Protein AF-A0A842XB75-F1 (afdb_monomer_lite)

pLDDT: mean 73.27, std 19.18, range [35.0, 94.12]

Sequence (94 aa):
KIEEPILLNNLSTGPAEQYYACPHCFIRLDVISTQPQKQKEEPPVKPPEKEEKGPSRCAGYLGYLARLPKNDPIPRECLTCPKVLDCAMGISDS

Structure (mmCIF, N/CA/C/O backbone):
data_AF-A0A842XB75-F1
#
_entry.id   AF-A0A842XB75-F1
#
loop_
_atom_site.group_PDB
_atom_site.id
_atom_site.type_symbol
_atom_site.label_atom_id
_atom_site.label_alt_id
_atom_site.label_comp_id
_atom_site.label_asym_id
_atom_site.label_entity_id
_atom_site.label_seq_id
_atom_site.pdbx_PDB_ins_code
_atom_site.Cartn_x
_atom_site.Cartn_y
_atom_site.Cartn_z
_atom_site.occupancy
_atom_site.B_iso_or_equiv
_atom_site.auth_seq_id
_atom_site.auth_comp_id
_atom_site.auth_asym_id
_atom_site.auth_atom_id
_atom_site.pdbx_PDB_model_num
ATOM 1 N N . LYS A 1 1 ? 7.340 19.566 17.284 1.00 59.16 1 LYS A N 1
ATOM 2 C CA . LYS A 1 1 ? 6.060 19.836 17.980 1.00 59.16 1 LYS A CA 1
ATOM 3 C C . LYS A 1 1 ? 5.189 18.617 17.743 1.00 59.16 1 LYS A C 1
ATOM 5 O O . LYS A 1 1 ? 5.210 18.133 16.622 1.00 59.16 1 LYS A O 1
ATOM 10 N N . ILE A 1 2 ? 4.545 18.072 18.769 1.00 68.81 2 ILE A N 1
ATOM 11 C CA . ILE A 1 2 ? 3.560 17.006 18.568 1.00 68.81 2 ILE A CA 1
ATOM 12 C C . ILE A 1 2 ? 2.273 17.732 18.185 1.00 68.81 2 ILE A C 1
ATOM 14 O O . ILE A 1 2 ? 1.792 18.546 18.969 1.00 68.81 2 ILE A O 1
ATOM 18 N N . GLU A 1 3 ? 1.817 17.547 16.951 1.00 83.81 3 GLU A N 1
ATOM 19 C CA . GLU A 1 3 ? 0.527 18.075 16.505 1.00 83.81 3 GLU A CA 1
ATOM 20 C C . GLU A 1 3 ? -0.598 17.210 17.079 1.00 83.81 3 GLU A C 1
ATOM 22 O O . GLU A 1 3 ? -0.450 15.994 17.220 1.00 83.81 3 GLU A O 1
ATOM 27 N N . GLU A 1 4 ? -1.700 17.848 17.468 1.00 89.31 4 GLU A N 1
ATOM 28 C CA . GLU A 1 4 ? -2.830 17.159 18.085 1.00 89.31 4 GLU A CA 1
ATOM 29 C C . GLU A 1 4 ? -3.532 16.231 17.074 1.00 89.31 4 GLU A C 1
ATOM 31 O O . GLU A 1 4 ? -3.626 16.564 15.888 1.00 89.31 4 GLU A O 1
ATOM 36 N N . PRO A 1 5 ? -4.038 15.062 17.512 1.00 92.94 5 PRO A N 1
ATOM 37 C CA . PRO A 1 5 ? -4.810 14.176 16.651 1.00 92.94 5 PRO A CA 1
ATOM 38 C C . PRO A 1 5 ? -6.063 14.844 16.082 1.00 92.94 5 PRO A C 1
ATOM 40 O O . PRO A 1 5 ? -6.792 15.539 16.789 1.00 92.94 5 PRO A O 1
ATOM 43 N N . ILE A 1 6 ? -6.365 14.552 14.820 1.00 93.56 6 ILE A N 1
ATOM 44 C CA . ILE A 1 6 ? -7.601 14.991 14.163 1.00 93.56 6 ILE A CA 1
ATOM 45 C C . ILE A 1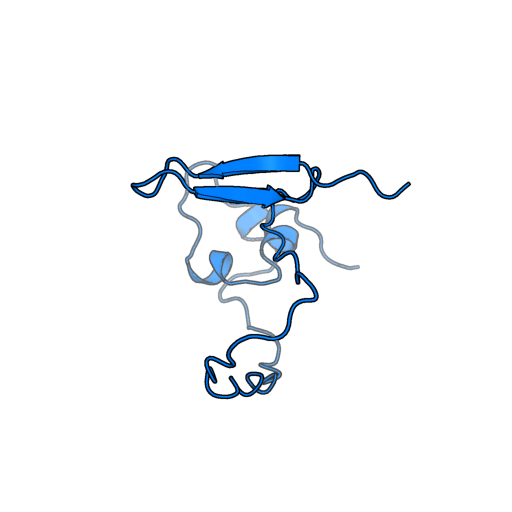 6 ? -8.730 13.991 14.435 1.00 93.56 6 ILE A C 1
ATOM 47 O O . ILE A 1 6 ? -8.482 12.791 14.525 1.00 93.56 6 ILE A O 1
ATOM 51 N N . LEU A 1 7 ? -9.975 14.460 14.548 1.00 93.38 7 LEU A N 1
ATOM 52 C CA . LEU A 1 7 ? -11.157 13.600 14.668 1.00 93.38 7 LEU A CA 1
ATOM 53 C C . LEU A 1 7 ? -11.774 13.374 13.281 1.00 93.38 7 LEU A C 1
ATOM 55 O O . LEU A 1 7 ? -12.143 14.334 12.604 1.00 93.38 7 LEU A O 1
ATOM 59 N N . LEU A 1 8 ? -11.888 12.116 12.858 1.00 91.81 8 LEU A N 1
ATOM 60 C CA . LEU A 1 8 ? -12.424 11.714 11.555 1.00 91.81 8 LEU A CA 1
ATOM 61 C C . LEU A 1 8 ? -13.694 10.878 11.707 1.00 91.81 8 LEU A C 1
ATOM 63 O O . LEU A 1 8 ? -13.885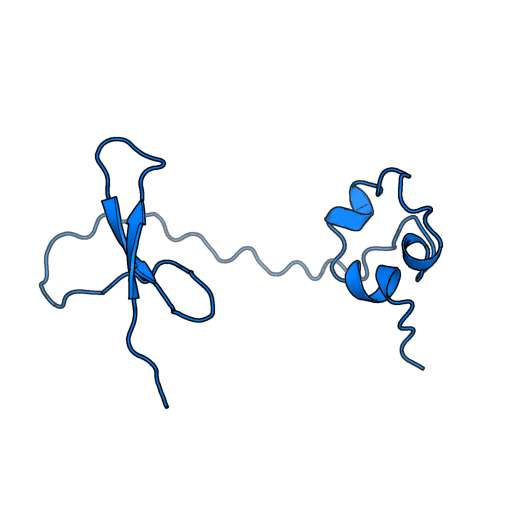 10.207 12.717 1.00 91.81 8 LEU A O 1
ATOM 67 N N . ASN A 1 9 ? -14.552 10.905 10.683 1.00 91.62 9 ASN A N 1
ATOM 68 C CA . ASN A 1 9 ? -15.791 10.133 10.621 1.00 91.62 9 ASN A CA 1
ATOM 69 C C . ASN A 1 9 ? -15.700 9.074 9.513 1.00 91.62 9 ASN A C 1
ATOM 71 O O . ASN A 1 9 ? -15.554 9.408 8.336 1.00 91.62 9 ASN A O 1
ATOM 75 N N . ASN A 1 10 ? -15.798 7.802 9.880 1.00 88.12 10 ASN A N 1
ATOM 76 C CA . ASN A 1 10 ? -15.841 6.678 8.960 1.00 88.12 10 ASN A CA 1
ATOM 77 C C . ASN A 1 10 ? -17.261 6.519 8.405 1.00 88.12 10 ASN A C 1
ATOM 79 O O . ASN A 1 10 ? -18.166 6.072 9.105 1.00 88.12 10 ASN A O 1
ATOM 83 N N . LEU A 1 11 ? -17.436 6.875 7.134 1.00 89.88 11 LEU A N 1
ATOM 84 C CA . LEU A 1 11 ? -18.693 6.719 6.394 1.00 89.88 11 LEU A CA 1
ATOM 85 C C . LEU A 1 11 ? -18.775 5.394 5.615 1.00 89.88 11 LEU A C 1
ATOM 87 O O . LEU A 1 11 ? -19.782 5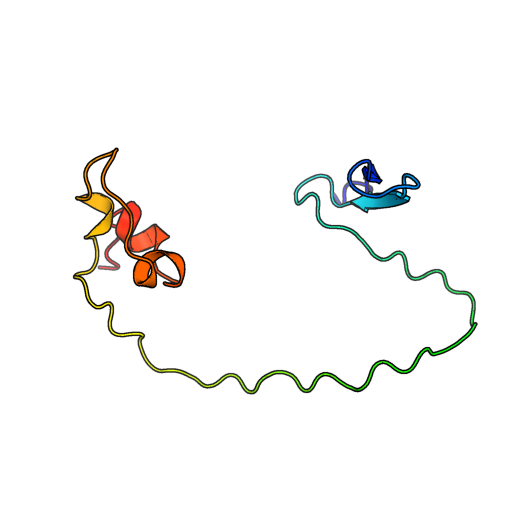.132 4.964 1.00 89.88 11 LEU A O 1
ATOM 91 N N . SER A 1 12 ? -17.720 4.572 5.649 1.00 88.06 12 SER A N 1
ATOM 92 C CA . SER A 1 12 ? -17.647 3.311 4.892 1.00 88.06 12 SER A CA 1
ATOM 93 C C . SER A 1 12 ? -18.425 2.177 5.563 1.00 88.06 12 SER A C 1
ATOM 95 O O . SER A 1 12 ? -18.735 1.171 4.930 1.00 88.06 12 SER A O 1
ATOM 97 N N . THR A 1 13 ? -18.734 2.334 6.847 1.00 80.56 13 THR A N 1
ATOM 98 C CA . THR A 1 13 ? -19.540 1.414 7.648 1.00 80.56 13 THR A CA 1
ATOM 99 C C . THR A 1 13 ? -20.806 2.132 8.104 1.00 80.56 13 THR A C 1
ATOM 101 O O . THR A 1 13 ? -20.771 3.316 8.431 1.00 80.56 13 THR A O 1
ATOM 104 N N . GLY A 1 14 ? -21.936 1.427 8.125 1.00 80.25 14 GLY A N 1
ATOM 105 C CA . GLY A 1 14 ? -23.151 1.907 8.783 1.00 80.25 14 GLY A CA 1
ATOM 106 C C . GLY A 1 14 ? -23.292 1.243 10.155 1.00 80.25 14 GLY A C 1
ATOM 107 O O . GLY A 1 14 ? -23.232 0.013 10.200 1.00 80.25 14 GLY A O 1
ATOM 108 N N . PRO A 1 15 ? -23.514 1.981 11.261 1.00 81.25 15 PRO A N 1
ATOM 109 C CA . PRO A 1 15 ? -23.560 3.443 11.410 1.00 81.25 15 PRO A CA 1
ATOM 110 C C . PRO A 1 15 ? -22.173 4.108 11.320 1.00 81.25 15 PRO A C 1
ATOM 112 O O . PRO A 1 15 ? -21.150 3.444 11.464 1.00 81.25 15 PRO A O 1
ATOM 115 N N . ALA A 1 16 ? -22.155 5.428 11.097 1.00 81.50 16 ALA A N 1
ATOM 116 C CA . ALA A 1 16 ? -20.916 6.195 11.011 1.00 81.50 16 ALA A CA 1
ATOM 117 C C . ALA A 1 16 ? -20.139 6.153 12.339 1.00 81.50 16 ALA A C 1
ATOM 119 O O . ALA A 1 16 ? -20.703 6.414 13.403 1.00 81.50 16 ALA A O 1
ATOM 120 N N . GLU A 1 17 ? -18.850 5.829 12.262 1.00 88.62 17 GLU A N 1
ATOM 121 C CA . GLU A 1 17 ? -17.961 5.666 13.419 1.00 88.62 17 GLU A CA 1
ATOM 122 C C . GLU A 1 17 ? -16.925 6.796 13.450 1.00 88.62 17 GLU A C 1
ATOM 124 O O . GLU A 1 17 ? -16.222 7.018 12.467 1.00 88.62 17 GLU A O 1
ATOM 129 N N . GLN A 1 18 ? -16.786 7.497 14.577 1.00 92.12 18 GLN A N 1
ATOM 130 C CA . GLN A 1 18 ? -15.761 8.533 14.739 1.00 92.12 18 GLN A CA 1
ATOM 131 C C . GLN A 1 18 ? -14.484 7.967 15.366 1.00 92.12 18 GLN A C 1
ATOM 133 O O . GLN A 1 18 ? -14.550 7.159 16.290 1.00 92.12 18 GLN A O 1
ATOM 138 N N . TYR A 1 19 ? -13.316 8.405 14.892 1.00 91.25 19 TYR A N 1
ATOM 139 C CA . TYR A 1 19 ? -12.020 7.976 15.422 1.00 91.25 19 TYR A CA 1
ATOM 140 C C . TYR A 1 19 ? -10.966 9.085 15.340 1.00 91.25 19 TYR A C 1
ATOM 142 O O . TYR A 1 19 ? -11.009 9.938 14.454 1.00 91.25 19 TYR A O 1
ATOM 150 N N . TYR A 1 20 ? -9.993 9.057 16.252 1.00 94.12 20 TYR A N 1
ATOM 151 C CA .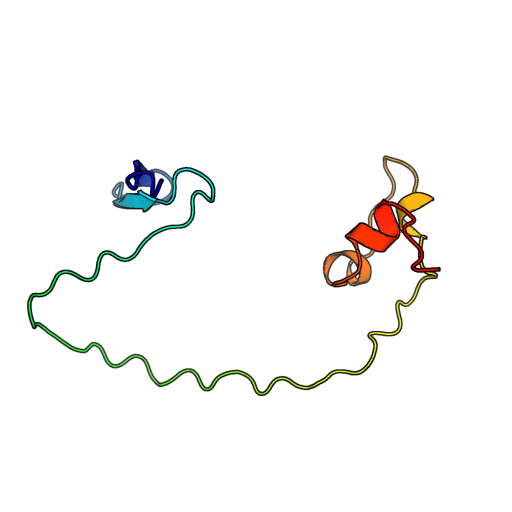 TYR A 1 20 ? -8.842 9.957 16.206 1.00 94.12 20 TYR A CA 1
ATOM 152 C C . TYR A 1 20 ? -7.786 9.438 15.236 1.00 94.12 20 TYR A C 1
ATOM 154 O O . TYR A 1 20 ? -7.527 8.235 15.187 1.00 94.12 20 TYR A O 1
ATOM 162 N N . ALA A 1 21 ? -7.154 10.337 14.488 1.00 92.62 21 ALA A N 1
ATOM 163 C CA . ALA A 1 21 ? -6.115 9.997 13.532 1.00 92.62 21 ALA A CA 1
ATOM 164 C C . ALA A 1 21 ? -4.909 10.930 13.624 1.00 92.62 21 ALA A C 1
ATOM 166 O O . ALA A 1 21 ? -5.019 12.096 14.002 1.00 92.62 21 ALA A O 1
ATOM 167 N N . CYS A 1 22 ? -3.742 10.418 13.238 1.00 91.62 22 CYS A N 1
ATOM 168 C CA . CYS A 1 22 ? -2.560 11.254 13.046 1.00 91.62 22 CYS A CA 1
ATOM 169 C C . CYS A 1 22 ? -2.766 12.185 11.830 1.00 91.62 22 CYS A C 1
ATOM 171 O O . CYS A 1 22 ? -3.064 11.666 10.751 1.00 91.62 22 CYS A O 1
ATOM 173 N N . PRO A 1 23 ? -2.548 13.512 11.940 1.00 92.50 23 PRO A N 1
ATOM 174 C CA . PRO A 1 23 ? -2.725 14.445 10.820 1.00 92.50 23 PRO A CA 1
ATOM 175 C C . PRO A 1 23 ? -1.769 14.200 9.643 1.00 92.50 23 PRO A C 1
ATOM 177 O O . PRO A 1 23 ? -2.048 14.625 8.527 1.00 92.50 23 PRO A O 1
ATOM 180 N N . HIS A 1 24 ? -0.650 13.509 9.870 1.00 91.12 24 HIS A N 1
ATOM 181 C CA . HIS A 1 24 ? 0.338 13.234 8.824 1.00 91.12 24 HIS A CA 1
ATOM 182 C C . HIS A 1 24 ? 0.169 11.853 8.186 1.00 91.12 24 HIS A C 1
ATOM 184 O O . HIS A 1 24 ? 0.404 11.691 6.993 1.00 91.12 24 HIS A O 1
ATOM 190 N N . CYS A 1 25 ? -0.229 10.853 8.978 1.00 91.12 25 CYS A N 1
ATOM 191 C CA . CYS A 1 25 ? -0.267 9.456 8.538 1.00 91.12 25 CYS A CA 1
ATOM 192 C C . CYS A 1 25 ? -1.690 8.935 8.294 1.00 91.12 25 CYS A C 1
ATOM 194 O O . CYS A 1 25 ? -1.838 7.848 7.745 1.00 91.12 25 CYS A O 1
ATOM 196 N N . PHE A 1 26 ? -2.723 9.651 8.761 1.00 89.31 26 PHE A N 1
ATOM 197 C CA . PHE A 1 26 ? -4.143 9.259 8.726 1.00 89.31 26 PHE A CA 1
ATOM 198 C C . PHE A 1 26 ? -4.470 7.893 9.358 1.00 89.31 26 PHE A C 1
ATOM 200 O O . PHE A 1 26 ? -5.573 7.371 9.201 1.00 89.31 26 PHE A O 1
ATOM 207 N N . ILE A 1 27 ? -3.533 7.323 10.116 1.00 91.88 27 ILE A N 1
ATOM 208 C CA . ILE A 1 27 ? -3.731 6.077 10.853 1.00 91.88 27 ILE A CA 1
ATOM 209 C C . ILE A 1 27 ? -4.674 6.304 12.036 1.00 91.88 27 ILE A C 1
ATOM 211 O O . ILE A 1 27 ? -4.572 7.333 12.710 1.00 91.88 27 ILE A O 1
ATOM 215 N N . ARG A 1 28 ? -5.573 5.343 12.287 1.00 91.50 28 ARG A N 1
ATOM 216 C CA . ARG A 1 28 ? -6.447 5.339 13.468 1.00 91.50 28 ARG A CA 1
ATOM 217 C C . ARG A 1 28 ? -5.601 5.236 14.739 1.00 91.50 28 ARG A C 1
ATOM 219 O O . ARG A 1 28 ? -4.636 4.477 14.773 1.00 91.50 28 ARG A O 1
ATOM 226 N N . LEU A 1 29 ? -5.973 5.984 15.769 1.00 90.25 29 LEU A N 1
ATOM 227 C CA . LEU A 1 29 ? -5.359 5.946 17.091 1.00 90.25 29 LEU A CA 1
ATOM 228 C C . LEU A 1 29 ? -6.366 5.385 18.095 1.00 90.25 29 LEU A C 1
ATOM 230 O O . LEU A 1 29 ? -7.451 5.944 18.266 1.00 90.25 29 LEU A O 1
ATOM 234 N N . ASP A 1 30 ? -5.981 4.319 18.790 1.00 81.62 30 ASP A N 1
ATOM 235 C CA . ASP A 1 30 ? -6.767 3.760 19.884 1.00 81.62 30 ASP A CA 1
ATOM 236 C C . ASP A 1 30 ? -6.469 4.555 21.157 1.00 81.62 30 ASP A C 1
ATOM 238 O O . ASP A 1 30 ? -5.418 4.414 21.788 1.00 81.62 30 ASP A O 1
ATOM 242 N N . VAL A 1 31 ? -7.379 5.461 21.519 1.00 71.25 31 VAL A N 1
ATOM 243 C CA . VAL A 1 31 ? -7.251 6.249 22.747 1.00 71.25 31 VAL A CA 1
ATOM 244 C C . VAL A 1 31 ? -7.550 5.328 23.925 1.00 71.25 31 VAL A C 1
ATOM 246 O O . VAL A 1 31 ? -8.707 5.051 24.238 1.00 71.25 31 VAL A O 1
ATOM 249 N N . ILE A 1 32 ? -6.497 4.833 24.576 1.00 54.69 32 ILE A N 1
ATOM 250 C CA . ILE A 1 32 ? -6.599 4.030 25.797 1.00 54.69 32 ILE A CA 1
ATOM 251 C C . ILE A 1 32 ? -7.135 4.940 26.912 1.00 54.69 32 ILE A C 1
ATOM 253 O O . ILE A 1 32 ? -6.383 5.627 27.601 1.00 54.69 32 ILE A O 1
ATOM 257 N N . SER A 1 33 ? -8.457 4.984 27.063 1.00 47.50 33 SER A N 1
ATOM 258 C CA . SER A 1 33 ? -9.114 5.626 28.198 1.00 47.50 33 SER A CA 1
ATOM 259 C C . SER A 1 33 ? -8.788 4.833 29.464 1.00 47.50 33 SER A C 1
ATOM 261 O O . SER A 1 33 ? -9.078 3.640 29.559 1.00 47.50 33 SER A O 1
ATOM 263 N N . THR A 1 34 ? -8.161 5.479 30.442 1.00 42.00 34 THR A N 1
ATOM 264 C CA . THR A 1 34 ? -7.875 4.923 31.766 1.00 42.00 34 THR A CA 1
ATOM 265 C C . THR A 1 34 ? -9.163 4.796 32.590 1.00 42.00 34 THR A C 1
ATOM 267 O O . THR A 1 34 ? -9.383 5.531 33.548 1.00 42.00 34 THR A O 1
ATOM 270 N N . GLN A 1 35 ? -10.024 3.836 32.243 1.00 39.53 35 GLN A N 1
ATOM 271 C CA . GLN A 1 35 ? -11.045 3.287 33.140 1.00 39.53 35 GLN A CA 1
ATOM 272 C C . GLN A 1 35 ? -11.083 1.753 33.016 1.00 39.53 35 GLN A C 1
ATOM 274 O O . GLN A 1 35 ? -11.082 1.222 31.905 1.00 39.53 35 GLN A O 1
ATOM 279 N N . PRO A 1 36 ? -11.086 1.007 34.137 1.00 46.94 36 PRO A N 1
ATOM 280 C CA . PRO A 1 36 ? -10.841 -0.428 34.114 1.00 46.94 36 PRO A CA 1
ATOM 281 C C . PRO A 1 36 ? -12.139 -1.203 33.894 1.00 46.94 36 PRO A C 1
ATOM 283 O O . PRO A 1 36 ? -12.798 -1.519 34.877 1.00 46.94 36 PRO A O 1
ATOM 286 N N . GLN A 1 37 ? -12.509 -1.565 32.656 1.00 39.84 37 GLN A N 1
ATOM 287 C CA . GLN A 1 37 ? -13.521 -2.610 32.428 1.00 39.84 37 GLN A CA 1
ATOM 288 C C . GLN A 1 37 ? -13.259 -3.478 31.186 1.00 39.84 37 GLN A C 1
ATOM 290 O O . GLN A 1 37 ? -13.339 -3.028 30.050 1.00 39.84 37 GLN A O 1
ATOM 295 N N . LYS A 1 38 ? -13.085 -4.772 31.493 1.00 35.00 38 LYS A N 1
ATOM 296 C CA . LYS A 1 38 ? -13.305 -5.976 30.677 1.00 35.00 38 LYS A CA 1
ATOM 297 C C . LYS A 1 38 ? -12.307 -6.225 29.548 1.00 35.00 38 LYS A C 1
ATOM 299 O O . LYS A 1 38 ? -12.552 -5.953 28.379 1.00 35.00 38 LYS A O 1
ATOM 304 N N . GLN A 1 39 ? -11.233 -6.904 29.951 1.00 42.09 39 GLN A N 1
ATOM 305 C CA . GLN A 1 39 ? -10.510 -7.881 29.143 1.00 42.09 39 GLN A CA 1
ATOM 306 C C . GLN A 1 39 ? -11.503 -8.709 28.310 1.00 42.09 39 GLN A C 1
ATOM 308 O O . GLN A 1 39 ? -12.198 -9.582 28.829 1.00 42.09 39 GLN A O 1
ATOM 313 N N . LYS A 1 40 ? -11.575 -8.422 27.011 1.00 38.50 40 LYS A N 1
ATOM 314 C CA . LYS A 1 40 ? -11.767 -9.473 26.020 1.00 38.50 40 LYS A CA 1
ATOM 315 C C . LYS A 1 40 ? -10.363 -9.942 25.688 1.00 38.50 40 LYS A C 1
ATOM 317 O O . LYS A 1 40 ? -9.591 -9.231 25.058 1.00 38.50 40 LYS A O 1
ATOM 322 N N . GLU A 1 41 ? -10.031 -11.089 26.250 1.00 39.94 41 GLU A N 1
ATOM 323 C CA . GLU 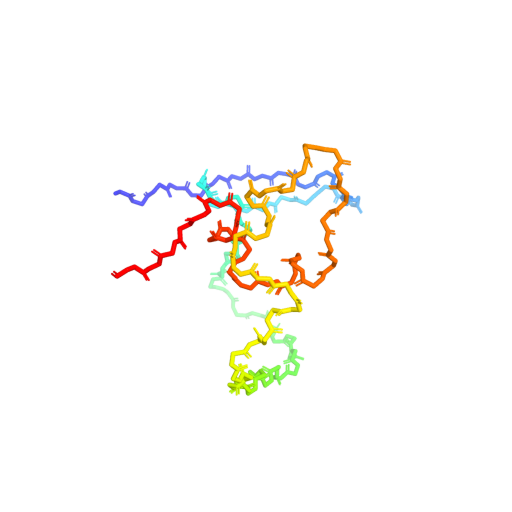A 1 41 ? -8.838 -11.858 25.947 1.00 39.94 41 GLU A CA 1
ATOM 324 C C . GLU A 1 41 ? -8.902 -12.245 24.463 1.00 39.94 41 GLU A C 1
ATOM 326 O O . GLU A 1 41 ? -9.561 -13.210 24.080 1.00 39.94 41 GLU A O 1
ATOM 331 N N . GLU A 1 42 ? -8.299 -11.429 23.599 1.00 47.84 42 GLU A N 1
ATOM 332 C CA . GLU A 1 42 ? -7.845 -11.920 22.304 1.00 47.84 42 GLU A CA 1
ATOM 333 C C . GLU A 1 42 ? -6.632 -12.820 22.571 1.00 47.84 42 GLU A C 1
ATOM 335 O O . GLU A 1 42 ? -5.759 -12.451 23.366 1.00 47.84 42 GLU A O 1
ATOM 340 N N . PRO A 1 43 ? -6.576 -14.023 21.975 1.00 44.69 43 PRO A N 1
ATOM 341 C CA . PRO A 1 43 ? -5.466 -14.929 22.205 1.00 44.69 43 PRO A CA 1
ATOM 342 C C . PRO A 1 43 ? -4.165 -14.233 21.788 1.00 44.69 43 PRO A C 1
ATOM 344 O O . PRO A 1 43 ? -4.165 -13.501 20.795 1.00 44.69 43 PRO A O 1
ATOM 347 N N . PRO A 1 44 ? -3.051 -14.455 22.508 1.00 39.34 44 PRO A N 1
ATOM 348 C CA . PRO A 1 44 ? -1.775 -13.853 22.164 1.00 39.34 44 PRO A CA 1
ATOM 349 C C . PRO A 1 44 ? -1.402 -14.297 20.751 1.00 39.34 44 PRO A C 1
ATOM 351 O O . PRO A 1 44 ? -1.017 -15.448 20.522 1.00 39.34 44 PRO A O 1
ATOM 354 N N . VAL A 1 45 ? -1.536 -13.379 19.793 1.00 46.06 45 VAL A N 1
ATOM 355 C CA . VAL A 1 45 ? -0.970 -13.543 18.462 1.00 4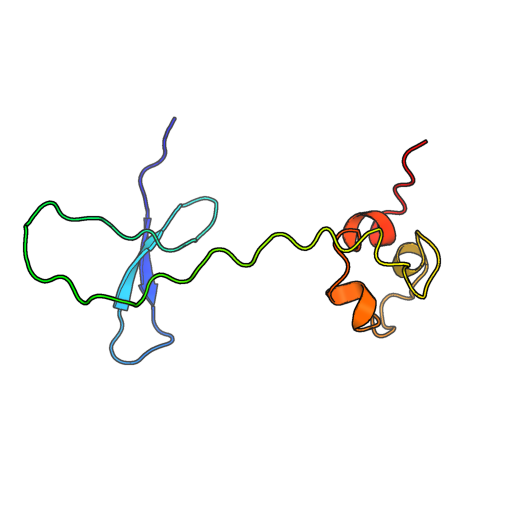6.06 45 VAL A CA 1
ATOM 356 C C . VAL A 1 45 ? 0.532 -13.524 18.682 1.00 46.06 45 VAL A C 1
ATOM 358 O O . VAL A 1 45 ? 1.147 -12.474 18.861 1.00 46.06 45 VAL A O 1
ATOM 361 N N . LYS A 1 46 ? 1.103 -14.729 18.768 1.00 42.06 46 LYS A N 1
ATOM 362 C CA . LYS A 1 46 ? 2.544 -14.948 18.730 1.00 42.06 46 LYS A CA 1
ATOM 363 C C . LYS A 1 46 ? 3.091 -14.067 17.604 1.00 42.06 46 LYS A C 1
ATOM 365 O O . LYS A 1 46 ? 2.534 -14.134 16.503 1.00 42.06 46 LYS A O 1
ATOM 370 N N . PRO A 1 47 ? 4.127 -13.245 17.846 1.00 47.25 47 PRO A N 1
ATOM 371 C CA . PRO A 1 47 ? 4.823 -12.592 16.750 1.00 47.25 47 PRO A CA 1
ATOM 372 C C . PRO A 1 47 ? 5.155 -13.694 15.743 1.00 47.25 47 PRO A C 1
ATOM 374 O O . PRO A 1 47 ? 5.698 -14.716 16.180 1.00 47.25 47 PRO A O 1
ATOM 377 N N . PRO A 1 48 ? 4.797 -13.569 14.452 1.00 43.31 48 PRO A N 1
ATOM 378 C CA . PRO A 1 48 ? 5.344 -14.490 13.479 1.00 43.31 48 PRO A CA 1
ATOM 379 C C . PRO A 1 48 ? 6.853 -14.366 13.641 1.00 43.31 48 PRO A C 1
ATOM 381 O O . PRO A 1 48 ? 7.402 -13.260 13.564 1.00 43.31 48 PRO A O 1
ATOM 384 N N . GLU A 1 49 ? 7.489 -15.482 14.000 1.00 42.88 49 GLU A N 1
ATOM 385 C CA . GLU A 1 49 ? 8.934 -15.598 13.974 1.00 42.88 49 GLU A CA 1
ATOM 386 C C . GLU A 1 49 ? 9.370 -14.960 12.663 1.00 42.88 49 GLU A C 1
ATOM 388 O O . GLU A 1 49 ? 8.834 -15.275 11.596 1.00 42.88 49 GLU A O 1
ATOM 393 N N . LYS A 1 50 ? 10.255 -13.967 12.766 1.00 49.09 50 LYS A N 1
ATOM 394 C CA . LYS A 1 50 ? 10.938 -13.421 11.606 1.00 49.09 50 LYS A CA 1
ATOM 395 C C . LYS A 1 50 ? 11.731 -14.584 11.032 1.00 49.09 50 LYS A C 1
ATOM 397 O O . LYS A 1 50 ? 12.884 -14.788 11.394 1.00 49.09 50 LYS A O 1
ATOM 402 N N . GLU A 1 51 ? 11.093 -15.365 10.170 1.00 45.31 51 GLU A N 1
ATOM 403 C CA . GLU A 1 51 ? 11.796 -16.133 9.174 1.00 45.31 51 GLU A CA 1
ATOM 404 C C . GLU A 1 51 ? 12.578 -15.082 8.393 1.00 45.31 51 GLU A C 1
ATOM 406 O O . GLU A 1 51 ? 12.022 -14.325 7.591 1.00 45.31 51 GLU A O 1
ATOM 411 N N . GLU A 1 52 ? 13.876 -14.989 8.678 1.00 49.06 52 GLU A N 1
ATOM 412 C CA . GLU A 1 52 ? 14.852 -14.502 7.719 1.00 49.06 52 GLU A CA 1
ATOM 413 C C . GLU A 1 52 ? 14.743 -15.398 6.483 1.00 49.06 52 GLU A C 1
ATOM 415 O O . GLU A 1 52 ? 15.531 -16.316 6.250 1.00 49.06 52 GLU A O 1
ATOM 420 N N . LYS A 1 53 ? 13.725 -15.148 5.659 1.00 44.03 53 LYS A N 1
ATOM 421 C CA . LYS A 1 53 ? 13.761 -15.551 4.271 1.00 44.03 53 LYS A CA 1
ATOM 422 C C . LYS A 1 53 ? 14.875 -14.716 3.670 1.00 44.03 53 LYS A C 1
ATOM 424 O O . LYS A 1 53 ? 14.699 -13.532 3.383 1.00 44.03 53 LYS A O 1
ATOM 429 N N . GLY A 1 54 ? 16.038 -15.358 3.548 1.00 50.53 54 GLY A N 1
ATOM 430 C CA . GLY A 1 54 ? 17.173 -14.880 2.773 1.00 50.53 54 GLY A CA 1
ATOM 431 C C . GLY A 1 54 ? 16.724 -14.333 1.415 1.00 50.53 54 GLY A C 1
ATOM 432 O O . GLY A 1 54 ? 15.590 -14.577 0.994 1.00 50.53 54 GLY A O 1
ATOM 433 N N . PRO A 1 55 ? 17.600 -13.570 0.738 1.00 53.16 55 PRO A N 1
ATOM 434 C CA . PRO A 1 55 ? 17.225 -12.621 -0.302 1.00 53.16 55 PRO A CA 1
ATOM 435 C C . PRO A 1 55 ? 16.197 -13.249 -1.228 1.00 53.16 55 PRO A C 1
ATOM 437 O O . PRO A 1 55 ? 16.490 -14.251 -1.887 1.00 53.16 55 PRO A O 1
ATOM 440 N N . SER A 1 56 ? 14.982 -12.690 -1.225 1.00 57.06 56 SER A N 1
ATOM 441 C CA . SER A 1 56 ? 13.975 -13.022 -2.220 1.00 57.06 56 SER A CA 1
ATOM 442 C C . SER A 1 56 ? 14.655 -12.811 -3.564 1.00 57.06 56 SER A C 1
ATOM 444 O O . SER A 1 56 ? 14.951 -11.687 -3.967 1.00 57.06 56 SER A O 1
ATOM 446 N N . ARG A 1 57 ? 15.061 -13.913 -4.200 1.00 58.81 57 ARG A N 1
ATOM 447 C CA . ARG A 1 57 ? 15.690 -13.865 -5.512 1.00 58.81 57 ARG A CA 1
ATOM 448 C C . ARG A 1 57 ? 14.594 -13.337 -6.420 1.00 58.81 57 ARG A C 1
ATOM 450 O O . ARG A 1 57 ? 13.662 -14.073 -6.732 1.00 58.81 57 ARG A O 1
ATOM 457 N N . CYS A 1 58 ? 14.641 -12.042 -6.735 1.00 67.38 58 CYS A N 1
ATOM 458 C CA . CYS A 1 58 ? 13.733 -11.453 -7.703 1.00 67.38 58 CYS A CA 1
ATOM 459 C C . CYS A 1 58 ? 13.789 -12.325 -8.956 1.00 67.38 58 CYS A C 1
ATOM 461 O O . CYS A 1 58 ? 14.872 -12.625 -9.455 1.00 67.38 58 CYS A O 1
ATOM 463 N N . ALA A 1 59 ? 12.627 -12.753 -9.446 1.00 66.12 59 ALA A N 1
ATOM 464 C CA . ALA A 1 59 ? 12.553 -13.491 -10.703 1.00 66.12 59 ALA A CA 1
ATOM 465 C C . ALA A 1 59 ? 13.062 -12.638 -11.886 1.00 66.12 59 ALA A C 1
ATOM 467 O O . ALA A 1 59 ? 13.473 -13.178 -12.908 1.00 66.12 59 ALA A O 1
ATOM 468 N N . GLY A 1 60 ? 13.053 -11.308 -11.731 1.00 68.25 60 GLY A N 1
ATOM 469 C CA . GLY A 1 60 ? 13.647 -10.343 -12.655 1.00 68.25 60 GLY A CA 1
ATOM 470 C C . GLY A 1 60 ? 14.989 -9.773 -12.181 1.00 68.25 60 GLY A C 1
ATOM 471 O O . GLY A 1 60 ? 15.431 -9.990 -11.055 1.00 68.25 60 GLY A O 1
ATOM 472 N N . TYR A 1 61 ? 15.626 -8.989 -13.050 1.00 75.25 61 TYR A N 1
ATOM 473 C CA . TYR A 1 61 ? 16.829 -8.222 -12.720 1.00 75.25 61 TYR A CA 1
ATOM 474 C C . TYR A 1 61 ? 16.478 -6.933 -11.954 1.00 75.25 61 TYR A C 1
ATOM 476 O O . TYR A 1 61 ? 15.399 -6.360 -12.137 1.00 75.25 61 TYR A O 1
ATOM 484 N N . LEU A 1 62 ? 17.393 -6.458 -11.102 1.00 75.56 62 LEU A N 1
ATOM 485 C CA . LEU A 1 62 ? 17.244 -5.179 -10.397 1.00 75.56 62 LEU A CA 1
ATOM 486 C C . LEU A 1 62 ? 17.100 -4.040 -11.422 1.00 75.56 62 LEU A C 1
ATOM 488 O O . LEU A 1 62 ? 17.907 -3.934 -12.343 1.00 75.56 62 LEU A O 1
ATOM 492 N N . GLY A 1 63 ? 16.062 -3.211 -11.288 1.00 79.62 63 GLY A N 1
ATOM 493 C CA . GLY A 1 63 ? 15.762 -2.150 -12.260 1.00 79.62 63 GLY A CA 1
ATOM 494 C C . GLY A 1 63 ? 14.834 -2.562 -13.412 1.00 79.62 63 GLY A C 1
ATOM 495 O O . GLY A 1 63 ? 14.609 -1.762 -14.318 1.00 79.62 63 GLY A O 1
ATOM 496 N N . TYR A 1 64 ? 14.265 -3.776 -13.395 1.00 85.38 64 TYR A N 1
ATOM 497 C CA . TYR A 1 64 ? 13.233 -4.196 -14.357 1.00 85.38 64 TYR A CA 1
ATOM 498 C C . TYR A 1 64 ? 12.065 -3.200 -14.432 1.00 85.38 64 TYR A C 1
ATOM 500 O O . TYR A 1 64 ? 11.659 -2.810 -15.524 1.00 85.38 64 TYR A O 1
ATOM 508 N N . LEU A 1 65 ? 11.574 -2.733 -13.277 1.00 87.88 65 LEU A N 1
ATOM 509 C CA . LEU A 1 65 ? 10.448 -1.797 -13.210 1.00 87.88 65 LEU A CA 1
ATOM 510 C C . LEU A 1 65 ? 10.790 -0.412 -13.766 1.00 87.88 65 LEU A C 1
ATOM 512 O O . LEU A 1 65 ? 9.942 0.195 -14.408 1.00 87.88 65 LEU A O 1
ATOM 516 N N . ALA A 1 66 ? 12.028 0.062 -13.606 1.00 88.50 66 ALA A N 1
ATOM 517 C CA . ALA A 1 66 ? 12.488 1.316 -14.208 1.00 88.50 66 ALA A CA 1
ATOM 518 C C . ALA A 1 66 ? 12.448 1.288 -15.747 1.00 88.50 66 ALA A C 1
ATOM 520 O O . ALA A 1 66 ? 12.405 2.335 -16.391 1.00 88.50 66 ALA A O 1
ATOM 521 N N . ARG A 1 67 ? 12.467 0.091 -16.348 1.00 87.25 67 ARG A N 1
ATOM 522 C CA . ARG A 1 67 ? 12.385 -0.118 -17.801 1.00 87.25 67 ARG A CA 1
ATOM 523 C C . ARG A 1 67 ? 11.003 -0.574 -18.264 1.00 87.25 67 ARG A C 1
ATOM 525 O O . ARG A 1 67 ? 10.805 -0.755 -19.464 1.00 87.25 67 ARG A O 1
ATOM 532 N N . LEU A 1 68 ? 10.066 -0.775 -17.339 1.00 89.19 68 LEU A N 1
ATOM 533 C CA . LEU A 1 68 ? 8.715 -1.209 -17.657 1.00 89.19 68 LEU A CA 1
ATOM 534 C C . LEU A 1 68 ? 7.957 -0.065 -18.363 1.00 89.19 68 LEU A C 1
ATOM 536 O O . LEU A 1 68 ? 7.948 1.063 -17.860 1.00 89.19 68 LEU A O 1
ATOM 540 N N . PRO A 1 69 ? 7.312 -0.312 -19.517 1.00 90.50 69 PRO A N 1
ATOM 541 C CA . PRO A 1 69 ? 6.465 0.677 -20.175 1.00 90.50 69 PRO A CA 1
ATOM 542 C C . PRO A 1 69 ? 5.310 1.141 -19.278 1.00 90.50 69 PRO A C 1
ATOM 544 O O . PRO A 1 69 ? 4.760 0.368 -18.501 1.00 90.50 69 PRO A O 1
ATOM 547 N N . LYS A 1 70 ? 4.880 2.401 -19.434 1.00 85.25 70 LYS A N 1
ATOM 548 C CA . LYS A 1 70 ? 3.890 3.067 -18.557 1.00 85.25 70 LYS A CA 1
ATOM 549 C C . LYS A 1 70 ? 2.515 2.383 -18.453 1.00 85.25 70 LYS A C 1
ATOM 551 O O . LYS A 1 70 ? 1.741 2.761 -17.584 1.00 85.25 70 LYS A O 1
ATOM 556 N N . ASN A 1 71 ? 2.214 1.417 -19.319 1.00 88.12 71 ASN A N 1
ATOM 557 C CA . ASN A 1 71 ? 0.925 0.722 -19.369 1.00 88.12 71 ASN A CA 1
ATOM 558 C C . ASN A 1 71 ? 1.055 -0.802 -19.250 1.00 88.12 71 ASN A C 1
ATOM 560 O O . ASN A 1 71 ? 0.048 -1.503 -19.357 1.00 88.12 71 ASN A O 1
ATOM 564 N N . ASP A 1 72 ? 2.267 -1.315 -19.041 1.00 89.00 72 ASP A N 1
ATOM 565 C CA . ASP A 1 72 ? 2.472 -2.750 -18.910 1.00 89.00 72 ASP A CA 1
ATOM 566 C C . ASP A 1 72 ? 2.171 -3.199 -17.473 1.00 89.00 72 ASP A C 1
ATOM 568 O O . ASP A 1 72 ? 2.487 -2.489 -16.511 1.00 89.00 72 ASP A O 1
ATOM 572 N N . PRO A 1 73 ? 1.546 -4.375 -17.296 1.00 91.12 73 PRO A N 1
ATOM 573 C CA . PRO A 1 73 ? 1.202 -4.870 -15.975 1.00 91.12 73 PRO A CA 1
ATOM 574 C C . PRO A 1 73 ? 2.463 -5.181 -15.163 1.00 91.12 73 PRO A C 1
ATOM 576 O O . PRO A 1 73 ? 3.369 -5.878 -15.620 1.00 91.12 73 PRO A O 1
ATOM 579 N N . ILE A 1 74 ? 2.487 -4.711 -13.916 1.00 89.94 74 ILE A N 1
ATOM 580 C CA . ILE A 1 74 ? 3.544 -5.044 -12.958 1.00 89.94 74 ILE A CA 1
ATOM 581 C C . ILE A 1 74 ? 3.349 -6.500 -12.489 1.00 89.94 74 ILE A C 1
ATOM 583 O O . ILE A 1 74 ? 2.250 -6.839 -12.035 1.00 89.94 74 ILE A O 1
ATOM 587 N N . PRO A 1 75 ? 4.384 -7.362 -12.542 1.00 87.81 75 PRO A N 1
ATOM 588 C CA . PRO A 1 75 ? 4.304 -8.730 -12.030 1.00 87.81 75 PRO A CA 1
ATOM 589 C C . PRO A 1 75 ? 3.918 -8.773 -10.547 1.00 87.81 75 PRO A C 1
ATOM 591 O O . PRO A 1 75 ? 4.351 -7.931 -9.754 1.00 87.81 75 PRO A O 1
ATOM 594 N N . ARG A 1 76 ? 3.128 -9.774 -10.139 1.00 85.50 76 ARG A N 1
ATOM 595 C CA . ARG A 1 76 ? 2.642 -9.883 -8.749 1.00 85.50 76 ARG A CA 1
ATOM 596 C C . ARG A 1 76 ? 3.785 -9.999 -7.747 1.00 85.50 76 ARG A C 1
ATOM 598 O O . ARG A 1 76 ? 3.701 -9.450 -6.652 1.00 85.50 76 ARG A O 1
ATOM 605 N N . GLU A 1 77 ? 4.860 -10.662 -8.141 1.00 83.81 77 GLU A N 1
ATOM 606 C CA . GLU A 1 77 ? 6.055 -10.865 -7.331 1.00 83.81 77 GLU A CA 1
ATOM 607 C C . GLU A 1 77 ? 6.718 -9.522 -6.993 1.00 83.81 77 GLU A C 1
ATOM 609 O O . GLU A 1 77 ? 7.175 -9.319 -5.866 1.00 83.81 77 GLU A O 1
ATOM 614 N N . CYS A 1 78 ? 6.703 -8.572 -7.937 1.00 86.81 78 CYS A N 1
ATOM 615 C CA . CYS A 1 78 ? 7.212 -7.218 -7.732 1.00 86.81 78 CYS A CA 1
ATOM 616 C C . CYS A 1 78 ? 6.349 -6.418 -6.750 1.00 86.81 78 CYS A C 1
ATOM 618 O O . CYS A 1 78 ? 6.900 -5.669 -5.952 1.00 86.81 78 CYS A O 1
ATOM 620 N N . LEU A 1 79 ? 5.026 -6.609 -6.746 1.00 86.06 79 LEU A N 1
ATOM 621 C CA . LEU A 1 79 ? 4.125 -5.936 -5.795 1.00 86.06 79 LEU A CA 1
ATOM 622 C C . LEU A 1 79 ? 4.331 -6.408 -4.349 1.00 86.06 79 LEU A C 1
ATOM 624 O O . LEU A 1 79 ? 4.020 -5.683 -3.410 1.00 86.06 79 LEU A O 1
ATOM 628 N N . THR A 1 80 ? 4.874 -7.612 -4.174 1.00 85.94 80 THR A N 1
ATOM 629 C CA . THR A 1 80 ? 5.256 -8.165 -2.866 1.00 85.94 80 THR A CA 1
ATOM 630 C C . THR A 1 80 ? 6.736 -7.959 -2.529 1.00 85.94 80 THR A C 1
ATOM 632 O O . THR A 1 80 ? 7.192 -8.394 -1.473 1.00 85.94 80 THR A O 1
ATOM 635 N N . CYS A 1 81 ? 7.511 -7.335 -3.424 1.00 83.75 81 CYS A N 1
ATOM 636 C CA . CYS A 1 81 ? 8.950 -7.180 -3.262 1.00 83.75 81 CYS A CA 1
ATOM 637 C C . CYS A 1 81 ? 9.275 -5.969 -2.367 1.00 83.75 81 CYS A C 1
ATOM 639 O O . CYS A 1 81 ? 8.909 -4.846 -2.716 1.00 83.75 81 CYS A O 1
ATOM 641 N N . PRO A 1 82 ? 10.051 -6.137 -1.278 1.00 85.25 82 PRO A N 1
ATOM 642 C CA . PRO A 1 82 ? 10.486 -5.014 -0.440 1.00 85.25 82 PRO A CA 1
ATOM 643 C C . PRO A 1 82 ? 11.336 -3.973 -1.186 1.00 85.25 82 PRO A C 1
ATOM 645 O O . PRO A 1 82 ? 11.369 -2.817 -0.785 1.00 85.25 82 PRO A O 1
ATOM 648 N N . LYS A 1 83 ? 11.997 -4.372 -2.285 1.00 85.12 83 LYS A N 1
ATOM 649 C CA . LYS A 1 83 ? 12.853 -3.520 -3.134 1.00 85.12 83 LYS A CA 1
ATOM 650 C C . LYS A 1 83 ? 12.136 -2.980 -4.381 1.00 85.12 83 LYS A C 1
ATOM 652 O O . LYS A 1 83 ? 12.780 -2.595 -5.358 1.00 85.12 83 LYS A O 1
ATOM 657 N N . VAL A 1 84 ? 10.798 -2.998 -4.400 1.00 87.94 84 VAL A N 1
ATOM 658 C CA . VAL A 1 84 ? 9.997 -2.549 -5.555 1.00 87.94 84 VAL A CA 1
ATOM 659 C C . VAL A 1 84 ? 10.295 -1.095 -5.929 1.00 87.94 84 VAL A C 1
ATOM 661 O O . VAL A 1 84 ? 10.415 -0.774 -7.110 1.00 87.94 84 VAL A O 1
ATOM 664 N N . LEU A 1 85 ? 10.485 -0.233 -4.928 1.00 87.31 85 LEU A N 1
ATOM 665 C CA . LEU A 1 85 ? 10.785 1.182 -5.128 1.00 87.31 85 LEU A CA 1
ATOM 666 C C . LEU A 1 85 ? 12.203 1.391 -5.671 1.00 87.31 85 LEU A C 1
ATOM 668 O O . LEU A 1 85 ? 12.370 2.151 -6.622 1.00 87.31 85 LEU A O 1
ATOM 672 N N . ASP A 1 86 ? 13.193 0.649 -5.171 1.00 86.38 86 ASP A N 1
ATOM 673 C CA . ASP A 1 86 ? 14.567 0.672 -5.697 1.00 86.38 86 ASP A CA 1
ATOM 674 C C . ASP A 1 86 ? 14.591 0.242 -7.171 1.00 86.38 86 ASP A C 1
ATOM 676 O O . ASP A 1 86 ? 15.246 0.863 -8.010 1.00 86.38 86 ASP A O 1
ATOM 680 N N . CYS A 1 87 ? 13.800 -0.781 -7.518 1.00 86.94 87 CYS A N 1
ATOM 681 C CA . CYS A 1 87 ? 13.655 -1.248 -8.895 1.00 86.94 87 CYS A CA 1
ATOM 682 C C . CYS A 1 87 ? 12.924 -0.254 -9.803 1.00 86.94 87 CYS A C 1
ATOM 684 O O . CYS A 1 87 ? 13.216 -0.234 -10.997 1.00 86.94 87 CYS A O 1
ATOM 686 N N . ALA A 1 88 ? 11.971 0.523 -9.282 1.00 86.75 88 ALA A N 1
ATOM 687 C CA . ALA A 1 88 ? 11.245 1.538 -10.047 1.00 86.75 88 ALA A CA 1
ATOM 688 C C . ALA A 1 88 ? 12.084 2.807 -10.257 1.00 86.75 88 ALA A C 1
ATOM 690 O O . ALA A 1 88 ? 12.024 3.417 -11.321 1.00 86.75 88 ALA A O 1
ATOM 691 N N . MET A 1 89 ? 12.888 3.180 -9.259 1.00 84.81 89 MET A N 1
ATOM 692 C CA . MET A 1 89 ? 13.765 4.351 -9.309 1.00 84.81 89 MET A CA 1
ATOM 693 C C . MET A 1 89 ? 15.126 4.060 -9.959 1.00 84.81 89 MET A C 1
ATOM 695 O O . MET A 1 89 ? 15.854 4.994 -10.283 1.00 84.81 89 MET A O 1
ATOM 699 N N . GLY A 1 90 ? 15.477 2.786 -10.164 1.00 73.06 90 GLY A N 1
ATOM 700 C CA . GLY A 1 90 ? 16.770 2.389 -10.725 1.00 73.06 90 GLY A CA 1
ATOM 701 C C . GLY A 1 90 ? 17.946 2.664 -9.784 1.00 73.06 90 GLY A C 1
ATOM 702 O O . GLY A 1 90 ? 19.068 2.840 -10.252 1.00 73.06 90 GLY A O 1
ATOM 703 N N . ILE A 1 91 ? 17.696 2.725 -8.474 1.00 68.81 91 ILE A N 1
ATOM 704 C CA . ILE A 1 91 ? 18.735 2.965 -7.472 1.00 68.81 91 ILE A CA 1
ATOM 705 C C . ILE A 1 91 ? 19.458 1.640 -7.243 1.00 68.81 91 ILE A C 1
ATOM 707 O O . ILE A 1 91 ? 18.937 0.721 -6.614 1.00 68.81 91 ILE A O 1
ATOM 711 N N . SER A 1 92 ? 20.654 1.521 -7.805 1.00 60.84 92 SER A N 1
ATOM 712 C CA . SER A 1 92 ? 21.610 0.475 -7.454 1.00 60.84 92 SER A CA 1
ATOM 713 C C . SER A 1 92 ? 22.596 1.050 -6.442 1.00 60.84 92 SER A C 1
ATOM 715 O O . SER A 1 92 ? 23.378 1.926 -6.813 1.00 60.84 92 SER A O 1
ATOM 717 N N . ASP A 1 93 ? 22.549 0.573 -5.191 1.00 58.50 93 ASP A N 1
ATOM 718 C CA . ASP A 1 93 ? 23.605 0.812 -4.196 1.00 58.50 93 ASP A CA 1
ATOM 719 C C . ASP A 1 93 ? 24.958 0.461 -4.832 1.00 58.50 93 ASP A C 1
ATOM 721 O O . ASP A 1 93 ? 25.213 -0.701 -5.165 1.00 58.50 93 ASP A O 1
ATOM 725 N N . SER A 1 94 ? 25.767 1.490 -5.089 1.00 50.28 94 SER A N 1
ATOM 726 C CA . SER A 1 94 ? 27.164 1.380 -5.526 1.00 50.28 94 SER A CA 1
ATOM 727 C C . SER A 1 94 ? 28.092 1.516 -4.331 1.00 50.28 94 SER A C 1
ATOM 729 O O . SER A 1 94 ? 27.795 2.375 -3.471 1.00 50.28 94 SER A O 1
#

Radius of gyration: 21.09 Å; chains: 1; bounding box: 51×36×54 Å

Foldseek 3Di:
DQDFWDWDWDPVDPPIDIFTARPVPRDGDDDPDPDDDDDPDDDPPDDPPPPCPDDPPPPDDQQPLCVDPPPDDDDPSLVVHPCVVCNNVVDDDD

Secondary structure (DSSP, 8-state):
--PPPEEEEE-SSSSPEEEEE-TTT--EE----S------------------------SSPTTTGGGS-TTSPPPHHHHT-TTHHHHHHT----